Protein AF-A0A528B0I1-F1 (afdb_monomer_lite)

pLDDT: mean 96.67, std 2.38, range [81.0, 98.75]

Sequence (139 aa):
ADETGWPHAIVGYADMTVDDVRHQIDRLVKYKLLRGVRMQLHWHETPAFRFATAPDQVIDPKVRANVARLKDYGLSFDLQLFPAQMKDGLALVAENPETNFILTHAGMLADMSDETTEAWKAGLRILSAAPNLYAKLSG

Structure (mmCIF, N/CA/C/O backbone):
data_AF-A0A528B0I1-F1
#
_entry.id   AF-A0A528B0I1-F1
#
loop_
_atom_site.group_PDB
_atom_site.id
_atom_site.type_symbol
_atom_site.label_atom_id
_atom_site.label_alt_id
_atom_site.label_comp_id
_atom_site.label_asym_id
_atom_site.label_entity_id
_atom_site.label_seq_id
_atom_site.pdbx_PDB_ins_code
_atom_site.Cartn_x
_atom_site.Cartn_y
_atom_site.Cartn_z
_atom_site.occupancy
_atom_site.B_iso_or_equiv
_atom_site.auth_seq_id
_atom_site.auth_comp_id
_atom_site.auth_asym_id
_atom_site.auth_atom_id
_atom_site.pdbx_PDB_model_num
ATOM 1 N N . ALA A 1 1 ? -0.601 0.021 25.898 1.00 88.25 1 ALA A N 1
ATOM 2 C CA . ALA A 1 1 ? -1.352 1.214 25.466 1.00 88.25 1 ALA A CA 1
ATOM 3 C C . ALA A 1 1 ? -2.175 1.753 26.612 1.00 88.25 1 ALA A C 1
ATOM 5 O O . ALA A 1 1 ? -1.946 2.884 27.002 1.00 88.25 1 ALA A O 1
ATOM 6 N N . ASP A 1 2 ? -3.027 0.928 27.215 1.00 91.88 2 ASP A N 1
ATOM 7 C CA . ASP A 1 2 ? -3.840 1.353 28.360 1.00 91.88 2 ASP A CA 1
ATOM 8 C C . ASP A 1 2 ? -2.990 1.733 29.589 1.00 91.88 2 ASP A C 1
ATOM 10 O O . ASP A 1 2 ? -3.319 2.679 30.291 1.00 91.88 2 ASP A O 1
ATOM 14 N N . GLU A 1 3 ? -1.853 1.060 29.805 1.00 95.62 3 GLU A N 1
ATOM 15 C CA . GLU A 1 3 ? -0.948 1.362 30.929 1.00 95.62 3 GLU A CA 1
ATOM 16 C C . GLU A 1 3 ? 0.023 2.522 30.659 1.00 95.62 3 GLU A C 1
ATOM 18 O O . GLU A 1 3 ? 0.370 3.267 31.569 1.00 95.62 3 GLU A O 1
ATOM 23 N N . THR A 1 4 ? 0.499 2.670 29.418 1.00 95.81 4 THR A N 1
ATOM 24 C CA . THR A 1 4 ? 1.646 3.542 29.092 1.00 95.81 4 THR A CA 1
ATOM 25 C C . THR A 1 4 ? 1.331 4.659 28.100 1.00 95.81 4 THR A C 1
ATOM 27 O O . THR A 1 4 ? 2.181 5.507 27.852 1.00 95.81 4 THR A O 1
ATOM 30 N N . GLY A 1 5 ? 0.161 4.636 27.461 1.00 94.94 5 GLY A N 1
ATOM 31 C CA . GLY A 1 5 ? -0.159 5.452 26.285 1.00 94.94 5 GLY A CA 1
ATOM 32 C C . GLY A 1 5 ? 0.406 4.918 24.959 1.00 94.94 5 GLY A C 1
ATOM 33 O O . GLY A 1 5 ? 0.010 5.399 23.902 1.00 94.94 5 GLY A O 1
ATOM 34 N N . TRP A 1 6 ? 1.268 3.889 24.979 1.00 94.62 6 TRP A N 1
ATOM 35 C CA . TRP A 1 6 ? 1.945 3.358 23.784 1.00 94.62 6 TRP A CA 1
ATOM 36 C C . TRP A 1 6 ? 1.632 1.875 23.510 1.00 94.62 6 TRP A C 1
ATOM 38 O O . TRP A 1 6 ? 1.439 1.106 24.459 1.00 94.62 6 TRP A O 1
ATOM 48 N N . PRO A 1 7 ? 1.610 1.425 22.237 1.00 95.25 7 PRO A N 1
ATOM 49 C CA . PRO A 1 7 ? 1.737 2.221 21.009 1.00 95.25 7 PRO A CA 1
ATOM 50 C C . PRO A 1 7 ? 0.475 3.054 20.720 1.00 95.25 7 PRO A C 1
ATOM 52 O O . PRO A 1 7 ? -0.600 2.734 21.215 1.00 95.25 7 PRO A O 1
ATOM 55 N N . HIS A 1 8 ? 0.598 4.094 19.889 1.00 96.56 8 HIS A N 1
ATOM 56 C CA . HIS A 1 8 ? -0.542 4.929 19.477 1.00 96.56 8 HIS A CA 1
ATOM 57 C C . HIS A 1 8 ? -1.399 4.303 18.367 1.00 96.56 8 HIS A C 1
ATOM 59 O O . HIS A 1 8 ? -2.580 4.615 18.237 1.00 96.56 8 HIS A O 1
ATOM 65 N N . ALA A 1 9 ? -0.800 3.449 17.536 1.00 97.62 9 ALA A N 1
ATOM 66 C CA . ALA A 1 9 ? -1.454 2.810 16.403 1.00 97.62 9 ALA A CA 1
ATOM 67 C C . ALA A 1 9 ? -0.726 1.519 16.014 1.00 97.62 9 ALA A C 1
ATOM 69 O O . ALA A 1 9 ? 0.447 1.328 16.341 1.00 97.62 9 ALA A O 1
ATOM 70 N N . ILE A 1 10 ? -1.430 0.651 15.293 1.00 98.19 10 ILE A N 1
ATOM 71 C CA . ILE A 1 10 ? -0.923 -0.607 14.748 1.00 98.19 10 ILE A CA 1
ATOM 72 C C . ILE A 1 10 ? -1.227 -0.643 13.247 1.00 98.19 10 ILE A C 1
ATOM 74 O O . ILE A 1 10 ? -2.349 -0.349 12.825 1.00 98.19 10 ILE A O 1
ATOM 78 N N . VAL A 1 11 ? -0.234 -1.052 12.457 1.00 98.38 11 VAL A N 1
ATOM 79 C CA . VAL A 1 11 ? -0.421 -1.501 11.072 1.00 98.38 11 VAL A CA 1
ATOM 80 C C . VAL A 1 11 ? -0.268 -3.019 11.068 1.00 98.38 11 VAL A C 1
ATOM 82 O O . VAL A 1 11 ? 0.793 -3.535 11.420 1.00 98.38 11 VAL A O 1
ATOM 85 N N . GLY A 1 12 ? -1.348 -3.729 10.750 1.00 98.19 12 GLY A N 1
ATOM 86 C CA . GLY A 1 12 ? -1.374 -5.192 10.714 1.00 98.19 12 GLY A CA 1
ATOM 87 C C . GLY A 1 12 ? -0.855 -5.761 9.394 1.00 98.19 12 GLY A C 1
ATOM 88 O O . GLY A 1 12 ? -0.589 -5.026 8.448 1.00 98.19 12 GLY A O 1
ATOM 89 N N . TYR A 1 13 ? -0.759 -7.085 9.308 1.00 98.25 13 TYR A N 1
ATOM 90 C CA . TYR A 1 13 ? -0.559 -7.792 8.043 1.00 98.25 13 TYR A CA 1
ATOM 91 C C . TYR A 1 13 ? -1.862 -8.472 7.629 1.00 98.25 13 TYR A C 1
ATOM 93 O O . TYR A 1 13 ? -2.491 -9.136 8.452 1.00 98.25 13 TYR A O 1
ATOM 101 N N . ALA A 1 14 ? -2.233 -8.330 6.362 1.00 98.06 14 ALA A N 1
ATOM 102 C CA . ALA A 1 14 ? -3.295 -9.102 5.736 1.00 98.06 14 ALA A CA 1
ATOM 103 C C . ALA A 1 14 ? -2.839 -9.490 4.328 1.00 98.06 14 ALA A C 1
ATOM 105 O O . ALA A 1 14 ? -2.389 -8.633 3.566 1.00 98.06 14 ALA A O 1
ATOM 106 N N . ASP A 1 15 ? -2.933 -10.777 4.005 1.00 97.75 15 ASP A N 1
ATOM 107 C CA . ASP A 1 15 ? -2.572 -11.289 2.687 1.00 97.75 15 ASP A CA 1
ATOM 108 C C . ASP A 1 15 ? -3.667 -10.921 1.679 1.00 97.75 15 ASP A C 1
ATOM 110 O O . ASP A 1 15 ? -4.782 -11.434 1.763 1.00 97.75 15 ASP A O 1
ATOM 114 N N . MET A 1 16 ? -3.352 -10.027 0.741 1.00 98.25 16 MET A N 1
ATOM 115 C CA . MET A 1 16 ? -4.281 -9.549 -0.289 1.00 98.25 16 MET A CA 1
ATOM 116 C C . MET A 1 16 ? -4.411 -10.520 -1.472 1.00 98.25 16 MET A C 1
ATOM 118 O O . MET A 1 16 ? -5.181 -10.248 -2.388 1.00 98.25 16 MET A O 1
ATOM 122 N N . THR A 1 17 ? -3.685 -11.641 -1.479 1.00 97.44 17 THR A N 1
ATOM 123 C CA . THR A 1 17 ? -3.695 -12.619 -2.585 1.00 97.44 17 THR A CA 1
ATOM 124 C C . THR A 1 17 ? -4.703 -13.753 -2.394 1.00 97.44 17 THR A C 1
ATOM 126 O O . THR A 1 17 ? -4.993 -14.493 -3.338 1.00 97.44 17 THR A O 1
ATOM 129 N N . VAL A 1 18 ? -5.275 -13.882 -1.193 1.00 98.25 18 VAL A N 1
ATOM 130 C CA . VAL A 1 18 ? -6.327 -14.866 -0.902 1.00 98.25 18 VAL A CA 1
ATOM 131 C C . VAL A 1 18 ? -7.630 -14.528 -1.635 1.00 98.25 18 VAL A C 1
ATOM 133 O O . VAL A 1 18 ? -7.838 -13.401 -2.076 1.00 98.25 18 VAL A O 1
ATOM 136 N N . ASP A 1 19 ? -8.559 -15.479 -1.719 1.00 98.25 19 ASP A N 1
ATOM 137 C CA . ASP A 1 19 ? -9.848 -15.243 -2.388 1.00 98.25 19 ASP A CA 1
ATOM 138 C C . ASP A 1 19 ? -10.706 -14.179 -1.675 1.00 98.25 19 ASP A C 1
ATOM 140 O O . ASP A 1 19 ? -11.382 -13.377 -2.325 1.00 98.25 19 ASP A O 1
ATOM 144 N N . ASP A 1 20 ? -10.650 -14.138 -0.340 1.00 98.31 20 ASP A N 1
ATOM 145 C CA . ASP A 1 20 ? -11.345 -13.142 0.475 1.00 98.31 20 ASP A CA 1
ATOM 146 C C . ASP A 1 20 ? -10.539 -12.738 1.719 1.00 98.31 20 ASP A C 1
ATOM 148 O O . ASP A 1 20 ? -10.380 -13.507 2.672 1.00 98.31 20 ASP A O 1
ATOM 152 N N . VAL A 1 21 ? -10.040 -11.501 1.724 1.00 98.69 21 VAL A N 1
ATOM 153 C CA . VAL A 1 21 ? -9.236 -10.951 2.823 1.00 98.69 21 VAL A CA 1
ATOM 154 C C . VAL A 1 21 ? -10.052 -10.643 4.087 1.00 98.69 21 VAL A C 1
ATOM 156 O O . VAL A 1 21 ? -9.473 -10.519 5.170 1.00 98.69 21 VAL A O 1
ATOM 159 N N . ARG A 1 22 ? -11.389 -10.543 4.000 1.00 98.62 22 ARG A N 1
ATOM 160 C CA . ARG A 1 22 ? -12.248 -10.073 5.109 1.00 98.62 22 ARG A CA 1
ATOM 161 C C . ARG A 1 22 ? -12.064 -10.886 6.378 1.00 98.62 22 ARG A C 1
ATOM 163 O O . ARG A 1 22 ? -11.886 -10.309 7.441 1.00 98.62 22 ARG A O 1
ATOM 170 N N . HIS A 1 23 ? -11.944 -12.208 6.273 1.00 98.44 23 HIS A N 1
ATOM 171 C CA . HIS A 1 23 ? -11.694 -13.068 7.434 1.00 98.44 23 HIS A CA 1
ATOM 172 C C . HIS A 1 23 ? -10.408 -12.712 8.199 1.00 98.44 23 HIS A C 1
ATOM 174 O O . HIS A 1 23 ? -10.350 -12.865 9.421 1.00 98.44 23 HIS A O 1
ATOM 180 N N . GLN A 1 24 ? -9.366 -12.244 7.505 1.00 98.56 24 GLN A N 1
ATOM 181 C CA . GLN A 1 24 ? -8.138 -11.776 8.148 1.00 98.56 24 GLN A CA 1
ATOM 182 C C . GLN A 1 24 ? -8.365 -10.414 8.811 1.00 98.56 24 GLN A C 1
ATOM 184 O O . GLN A 1 24 ? -7.999 -10.235 9.972 1.00 98.56 24 GLN A O 1
ATOM 189 N N . ILE A 1 25 ? -9.021 -9.482 8.113 1.00 98.50 25 ILE A N 1
ATOM 190 C CA . ILE A 1 25 ? -9.304 -8.136 8.627 1.00 98.50 25 ILE A CA 1
ATOM 191 C C . ILE A 1 25 ? -10.240 -8.190 9.841 1.00 98.50 25 ILE A C 1
ATOM 193 O O . ILE A 1 25 ? -9.934 -7.576 10.859 1.00 98.50 25 ILE A O 1
ATOM 197 N N . ASP A 1 26 ? -11.299 -8.999 9.804 1.00 98.56 26 ASP A N 1
ATOM 198 C CA . ASP A 1 26 ? -12.266 -9.193 10.895 1.00 98.56 26 ASP A CA 1
ATOM 199 C C . ASP A 1 26 ? -11.595 -9.674 12.194 1.00 98.56 26 ASP A C 1
ATOM 201 O O . ASP A 1 26 ? -12.047 -9.391 13.309 1.00 98.56 26 ASP A O 1
ATOM 205 N N . ARG A 1 27 ? -10.477 -10.401 12.077 1.00 98.25 27 ARG A N 1
ATOM 206 C CA . ARG A 1 27 ? -9.657 -10.794 13.231 1.00 98.25 27 ARG A CA 1
ATOM 207 C C . ARG A 1 27 ? -8.817 -9.634 13.755 1.00 98.25 27 ARG A C 1
ATOM 209 O O . ARG A 1 27 ? -8.649 -9.528 14.968 1.00 98.25 27 ARG A O 1
ATOM 216 N N . LEU A 1 28 ? -8.302 -8.783 12.869 1.00 98.25 28 LEU A N 1
ATOM 217 C CA . LEU A 1 28 ? -7.443 -7.651 13.216 1.00 98.25 28 LEU A CA 1
ATOM 218 C C . LEU A 1 28 ? -8.226 -6.472 13.803 1.00 98.25 28 LEU A C 1
ATOM 220 O O . LEU A 1 28 ? -7.752 -5.843 14.744 1.00 98.25 28 LEU A O 1
ATOM 224 N N . VAL A 1 29 ? -9.427 -6.167 13.305 1.00 97.81 29 VAL A N 1
ATOM 225 C CA . VAL A 1 29 ? -10.214 -4.997 13.757 1.00 97.81 29 VAL A CA 1
ATOM 226 C C . VAL A 1 29 ? -10.648 -5.079 15.224 1.00 97.81 29 VAL A C 1
ATOM 228 O O . VAL A 1 29 ? -11.045 -4.080 15.817 1.00 97.81 29 VAL A O 1
ATOM 231 N N . LYS A 1 30 ? -10.495 -6.249 15.855 1.00 97.31 30 LYS A N 1
ATOM 232 C CA . LYS A 1 30 ? -10.638 -6.428 17.308 1.00 97.31 30 LYS A CA 1
ATOM 233 C C . LYS A 1 30 ? -9.600 -5.626 18.103 1.00 97.31 30 LYS A C 1
ATOM 235 O O . LYS A 1 30 ? -9.845 -5.281 19.259 1.00 97.31 30 LYS A O 1
ATOM 240 N N . TYR A 1 31 ? -8.452 -5.308 17.505 1.00 96.94 31 TYR A N 1
ATOM 241 C CA . TYR A 1 31 ? -7.442 -4.446 18.108 1.00 96.94 31 TYR A CA 1
ATOM 242 C C . TYR A 1 31 ? -7.818 -2.977 17.891 1.00 96.94 31 TYR A C 1
ATOM 244 O O . TYR A 1 31 ? -7.658 -2.438 16.799 1.00 96.94 31 TYR A O 1
ATOM 252 N N . LYS A 1 32 ? -8.257 -2.293 18.958 1.00 95.56 32 LYS A N 1
ATOM 253 C CA . LYS A 1 32 ? -8.734 -0.890 18.924 1.00 95.56 32 LYS A CA 1
ATOM 254 C C . LYS A 1 32 ? -7.747 0.115 18.309 1.00 95.56 32 LYS A C 1
ATOM 256 O O . LYS A 1 32 ? -8.152 1.192 17.868 1.00 95.56 32 LYS A O 1
ATOM 261 N N . LEU A 1 33 ? -6.456 -0.218 18.302 1.00 98.00 33 LEU A N 1
ATOM 262 C CA . LEU A 1 33 ? -5.380 0.612 17.760 1.00 98.00 33 LEU A CA 1
ATOM 263 C C . LEU A 1 33 ? -5.055 0.330 16.288 1.00 98.00 33 LEU A C 1
ATOM 265 O O . LEU A 1 33 ? -4.190 1.004 15.736 1.00 98.00 33 LEU A O 1
ATOM 269 N N . LEU A 1 34 ? -5.704 -0.642 15.641 1.00 98.56 34 LEU A N 1
ATOM 270 C CA . LEU A 1 34 ? -5.491 -0.908 14.221 1.00 98.56 34 LEU A CA 1
ATOM 271 C C . LEU A 1 34 ? -5.907 0.315 13.394 1.00 98.56 34 LEU A C 1
ATOM 273 O O . LEU A 1 34 ? -7.002 0.852 13.574 1.00 98.56 34 LEU A O 1
ATOM 277 N N . ARG A 1 35 ? -5.022 0.772 12.509 1.00 98.56 35 ARG A N 1
ATOM 278 C CA . ARG A 1 35 ? -5.279 1.910 11.607 1.00 98.56 35 ARG A CA 1
ATOM 279 C C . ARG A 1 35 ? -5.027 1.596 10.138 1.00 98.56 35 ARG A C 1
ATOM 281 O O . ARG A 1 35 ? -5.486 2.335 9.277 1.00 98.56 35 ARG A O 1
ATOM 288 N N . GLY A 1 36 ? -4.353 0.491 9.852 1.00 98.56 36 GLY A N 1
ATOM 289 C CA . GLY A 1 36 ? -4.101 0.059 8.490 1.00 98.56 36 GLY A CA 1
ATOM 290 C C . GLY A 1 36 ? -3.566 -1.357 8.429 1.00 98.56 36 GLY A C 1
ATOM 291 O O . GLY A 1 36 ? -3.322 -1.997 9.458 1.00 98.56 36 GLY A O 1
ATOM 292 N N . VAL A 1 37 ? -3.354 -1.825 7.209 1.00 98.62 37 VAL A N 1
ATOM 293 C CA . VAL A 1 37 ? -2.669 -3.084 6.927 1.00 98.62 37 VAL A CA 1
ATOM 294 C C . VAL A 1 37 ? -1.556 -2.871 5.911 1.00 98.62 37 VAL A C 1
ATOM 296 O O . VAL A 1 37 ? -1.585 -1.935 5.115 1.00 98.62 37 VAL A O 1
ATOM 299 N N . ARG A 1 38 ? -0.562 -3.751 5.951 1.00 98.25 38 ARG A N 1
ATOM 300 C CA . ARG A 1 38 ? 0.563 -3.771 5.026 1.00 98.25 38 ARG A CA 1
ATOM 301 C C . ARG A 1 38 ? 0.682 -5.144 4.394 1.00 98.25 38 ARG A C 1
ATOM 303 O O . ARG A 1 38 ? 0.736 -6.143 5.109 1.00 98.25 38 ARG A O 1
ATOM 310 N N . MET A 1 39 ? 0.841 -5.161 3.078 1.00 97.19 39 MET A N 1
ATOM 311 C CA . MET A 1 39 ? 1.419 -6.284 2.355 1.00 97.19 39 MET A CA 1
ATOM 312 C C . MET A 1 39 ? 2.534 -5.752 1.459 1.00 97.19 39 MET A C 1
ATOM 314 O O . MET A 1 39 ? 2.365 -4.767 0.744 1.00 97.19 39 MET A O 1
ATOM 318 N N . GLN A 1 40 ? 3.697 -6.386 1.523 1.00 95.88 40 GLN A N 1
ATOM 319 C CA . GLN A 1 40 ? 4.853 -6.014 0.724 1.00 95.88 40 GLN A CA 1
ATOM 320 C C . GLN A 1 40 ? 4.676 -6.490 -0.723 1.00 95.88 40 GLN A C 1
ATOM 322 O O . GLN A 1 40 ? 4.940 -7.646 -1.032 1.00 95.88 40 GLN A O 1
ATOM 327 N N . LEU A 1 41 ? 4.250 -5.587 -1.608 1.00 96.50 41 LEU A N 1
ATOM 328 C CA . LEU A 1 41 ? 4.018 -5.870 -3.033 1.00 96.50 41 LEU A CA 1
ATOM 329 C C . LEU A 1 41 ? 5.236 -5.560 -3.922 1.00 96.50 41 LEU A C 1
ATOM 331 O O . LEU A 1 41 ? 5.154 -5.615 -5.148 1.00 96.50 41 LEU A O 1
ATOM 335 N N . HIS A 1 42 ? 6.376 -5.225 -3.317 1.00 96.38 42 HIS A N 1
ATOM 336 C CA . HIS A 1 42 ? 7.579 -4.866 -4.052 1.00 96.38 42 HIS A CA 1
ATOM 337 C C . HIS A 1 42 ? 8.280 -6.104 -4.621 1.00 96.38 42 HIS A C 1
ATOM 339 O O . HIS A 1 42 ? 8.452 -7.123 -3.937 1.00 96.38 42 HIS A 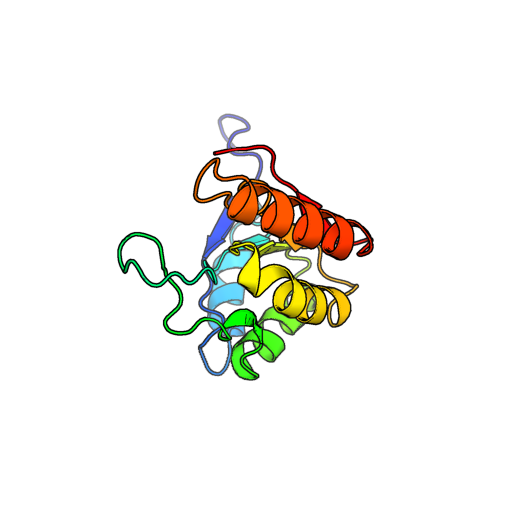O 1
ATOM 345 N N . TRP A 1 43 ? 8.698 -5.985 -5.879 1.00 97.12 43 TRP A N 1
ATOM 346 C CA . TRP A 1 43 ? 9.374 -7.029 -6.636 1.00 97.12 43 TRP A CA 1
ATOM 347 C C . TRP A 1 43 ? 10.693 -6.529 -7.223 1.00 97.12 43 TRP A C 1
ATOM 349 O O . TRP A 1 43 ? 10.778 -5.409 -7.716 1.00 97.12 43 TRP A O 1
ATOM 359 N N . HIS A 1 44 ? 11.703 -7.393 -7.218 1.00 94.88 44 HIS A N 1
ATOM 360 C CA . HIS A 1 44 ? 13.024 -7.137 -7.781 1.00 94.88 44 HIS A CA 1
ATOM 361 C C . HIS A 1 44 ? 13.581 -8.428 -8.402 1.00 94.88 44 HIS A C 1
ATOM 363 O O . HIS A 1 44 ? 13.129 -9.529 -8.073 1.00 94.88 44 HIS A O 1
ATOM 369 N N . GLU A 1 45 ? 14.581 -8.329 -9.275 1.00 93.31 45 GLU A N 1
ATOM 370 C CA . GLU A 1 45 ? 15.250 -9.511 -9.836 1.00 93.31 45 GLU A CA 1
ATOM 371 C C . GLU A 1 45 ? 16.023 -10.277 -8.752 1.00 93.31 45 GLU A C 1
ATOM 373 O O . GLU A 1 45 ? 15.875 -11.491 -8.616 1.00 93.31 45 GLU A O 1
ATOM 378 N N . THR A 1 46 ? 16.771 -9.553 -7.914 1.00 94.06 46 THR A N 1
ATOM 379 C CA . THR A 1 46 ? 17.408 -10.061 -6.686 1.00 94.06 46 THR A CA 1
ATOM 380 C C . THR A 1 46 ? 16.369 -10.589 -5.684 1.00 94.06 46 THR A C 1
ATOM 382 O O . THR A 1 46 ? 15.638 -9.787 -5.096 1.00 94.06 46 THR A O 1
ATOM 385 N N . PRO A 1 47 ? 16.330 -11.904 -5.383 1.00 94.50 47 PRO A N 1
ATOM 386 C CA . PRO A 1 47 ? 15.313 -12.481 -4.499 1.00 94.50 47 PRO A CA 1
ATOM 387 C C . PRO A 1 47 ? 15.315 -11.929 -3.068 1.00 94.50 47 PRO A C 1
ATOM 389 O O . PRO A 1 47 ? 14.269 -11.874 -2.435 1.00 94.50 47 PRO A O 1
ATOM 392 N N . ALA A 1 48 ? 16.467 -11.482 -2.560 1.00 93.12 48 ALA A N 1
ATOM 393 C CA . ALA A 1 48 ? 16.571 -10.884 -1.227 1.00 93.12 48 ALA A CA 1
ATOM 394 C C . ALA A 1 48 ? 15.865 -9.519 -1.110 1.00 93.12 48 ALA A C 1
ATOM 396 O O . ALA A 1 48 ? 15.620 -9.052 -0.002 1.00 93.12 48 ALA A O 1
ATOM 397 N N . PHE A 1 49 ? 15.555 -8.874 -2.238 1.00 93.12 49 PHE A N 1
ATOM 398 C CA . PHE A 1 49 ? 14.939 -7.548 -2.289 1.00 93.12 49 PHE A CA 1
ATOM 399 C C . PHE A 1 49 ? 13.443 -7.608 -2.597 1.00 93.12 49 PHE A C 1
ATOM 401 O O . PHE A 1 49 ? 12.854 -6.568 -2.856 1.00 93.12 49 PHE A O 1
ATOM 408 N N . ARG A 1 50 ? 12.809 -8.789 -2.605 1.00 95.50 50 ARG A N 1
ATOM 409 C CA . ARG A 1 50 ? 11.3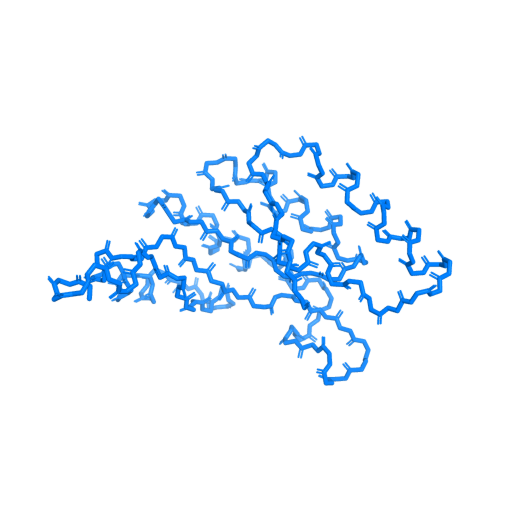88 -8.923 -2.951 1.00 95.50 50 ARG A CA 1
ATOM 410 C C . ARG A 1 50 ? 10.602 -9.743 -1.944 1.00 95.50 50 ARG A C 1
ATOM 412 O O . ARG A 1 50 ? 11.106 -10.713 -1.388 1.00 95.50 50 ARG A O 1
ATOM 419 N N . PHE A 1 51 ? 9.327 -9.395 -1.818 1.00 95.38 51 PHE A N 1
ATOM 420 C CA . PHE A 1 51 ? 8.312 -10.244 -1.188 1.00 95.38 51 PHE A CA 1
ATOM 421 C C . PHE A 1 51 ? 7.247 -10.685 -2.190 1.00 95.38 51 PHE A C 1
ATOM 423 O O . PHE A 1 51 ? 6.704 -11.780 -2.055 1.00 95.38 51 PHE A O 1
ATOM 430 N N . ALA A 1 52 ? 6.976 -9.867 -3.210 1.00 96.81 52 ALA A N 1
ATOM 431 C CA . ALA A 1 52 ? 6.066 -10.241 -4.276 1.00 96.81 52 ALA A CA 1
ATOM 432 C C . ALA A 1 52 ? 6.651 -11.362 -5.143 1.00 96.81 52 ALA A C 1
ATOM 434 O O . ALA A 1 52 ? 7.861 -11.439 -5.378 1.00 96.81 52 ALA A O 1
ATOM 435 N N . THR A 1 53 ? 5.777 -12.223 -5.661 1.00 95.81 53 THR A N 1
ATOM 436 C CA . THR A 1 53 ? 6.158 -13.318 -6.565 1.00 95.81 53 THR A CA 1
ATOM 437 C C . THR A 1 53 ? 6.373 -12.840 -8.001 1.00 95.81 53 THR A C 1
ATOM 439 O O . THR A 1 53 ? 7.151 -13.451 -8.732 1.00 95.81 53 THR A O 1
ATOM 442 N N . ALA A 1 54 ? 5.724 -11.740 -8.393 1.00 96.31 54 ALA A N 1
ATOM 443 C CA . ALA A 1 54 ? 5.770 -11.157 -9.732 1.00 96.31 54 ALA A CA 1
ATOM 444 C C . ALA A 1 54 ? 5.703 -9.614 -9.671 1.00 96.31 54 ALA A C 1
ATOM 446 O O . ALA A 1 54 ? 5.145 -9.078 -8.707 1.00 96.31 54 ALA A O 1
ATOM 447 N N . PRO A 1 55 ? 6.264 -8.892 -10.663 1.00 95.31 55 PRO A N 1
ATOM 448 C CA . PRO A 1 55 ? 6.284 -7.425 -10.672 1.00 95.31 55 PRO A CA 1
ATOM 449 C C . PRO A 1 55 ? 4.893 -6.787 -10.752 1.00 95.31 55 PRO A C 1
ATOM 451 O O . PRO A 1 55 ? 4.683 -5.708 -10.198 1.00 95.31 55 PRO A O 1
ATOM 454 N N . ASP A 1 56 ? 3.944 -7.479 -11.374 1.00 95.94 56 ASP A N 1
ATOM 455 C CA . ASP A 1 56 ? 2.562 -7.063 -11.607 1.00 95.94 56 ASP A CA 1
ATOM 456 C C . ASP A 1 56 ? 1.590 -7.504 -10.498 1.00 95.94 56 ASP A C 1
ATOM 458 O O . ASP A 1 56 ? 0.392 -7.249 -10.591 1.00 95.94 56 ASP A O 1
ATOM 462 N N . GLN A 1 57 ? 2.069 -8.095 -9.393 1.00 97.38 57 GLN A N 1
ATOM 463 C CA . GLN A 1 57 ? 1.194 -8.539 -8.297 1.00 97.38 57 GLN A CA 1
ATOM 464 C C . GLN A 1 57 ? 0.333 -7.401 -7.714 1.00 97.38 57 GLN A C 1
ATOM 466 O O . GLN A 1 57 ? -0.773 -7.644 -7.242 1.00 97.38 57 GLN A O 1
ATOM 471 N N . VAL A 1 58 ? 0.799 -6.147 -7.774 1.00 96.12 58 VAL A N 1
ATOM 472 C CA . VAL A 1 58 ? 0.030 -4.974 -7.318 1.00 96.12 58 VAL A CA 1
ATOM 473 C C . VAL A 1 58 ? -1.252 -4.731 -8.129 1.00 96.12 58 VAL A C 1
ATOM 475 O O . VAL A 1 58 ? -2.212 -4.180 -7.591 1.00 96.12 58 VAL A O 1
ATOM 478 N N . ILE A 1 59 ? -1.296 -5.176 -9.389 1.00 95.88 59 ILE A N 1
ATOM 479 C CA . ILE A 1 59 ? -2.473 -5.088 -10.268 1.00 95.88 59 ILE A CA 1
ATOM 480 C C . ILE A 1 59 ? -3.188 -6.428 -10.450 1.00 95.88 59 ILE A C 1
ATOM 482 O O . ILE A 1 59 ? -4.142 -6.502 -11.232 1.00 95.88 59 ILE A O 1
ATOM 486 N N . ASP A 1 60 ? -2.782 -7.465 -9.712 1.00 97.62 60 ASP A N 1
ATOM 487 C CA . ASP A 1 60 ? -3.492 -8.739 -9.689 1.00 97.62 60 ASP A CA 1
ATOM 488 C C . ASP A 1 60 ? -4.976 -8.508 -9.320 1.00 97.62 60 ASP A C 1
ATOM 490 O O . ASP A 1 60 ? -5.271 -7.782 -8.360 1.00 97.62 60 ASP A O 1
ATOM 494 N N . PRO A 1 61 ? -5.937 -9.098 -10.056 1.00 97.69 61 PRO A N 1
ATOM 495 C CA . PRO A 1 61 ? -7.356 -8.868 -9.807 1.00 97.69 61 PRO A CA 1
ATOM 496 C C . PRO A 1 61 ? -7.813 -9.209 -8.383 1.00 97.69 61 PRO A C 1
ATOM 498 O O . PRO A 1 61 ? -8.692 -8.524 -7.856 1.00 97.69 61 PRO A O 1
ATOM 501 N N . LYS A 1 62 ? -7.226 -10.228 -7.736 1.00 97.75 62 LYS A N 1
ATOM 502 C CA . LYS A 1 62 ? -7.546 -10.568 -6.341 1.00 97.75 62 LYS A CA 1
ATOM 503 C C . LYS A 1 62 ? -6.987 -9.522 -5.391 1.00 97.75 62 LYS A C 1
ATOM 505 O O . LYS A 1 62 ? -7.716 -9.074 -4.507 1.00 97.75 62 LYS A O 1
ATOM 510 N N . VAL A 1 63 ? -5.746 -9.079 -5.608 1.00 98.38 63 VAL A N 1
ATOM 511 C CA . VAL A 1 63 ? -5.131 -8.003 -4.812 1.00 98.38 63 VAL A CA 1
ATOM 512 C C . VAL A 1 63 ? -5.966 -6.732 -4.896 1.00 98.38 63 VAL A C 1
ATOM 514 O O . VAL A 1 63 ? -6.357 -6.193 -3.861 1.00 98.38 63 VAL A O 1
ATOM 517 N N . ARG A 1 64 ? -6.332 -6.302 -6.106 1.00 98.38 64 ARG A N 1
ATOM 518 C CA . ARG A 1 64 ? -7.185 -5.124 -6.323 1.00 98.38 64 ARG A CA 1
ATOM 519 C C . ARG A 1 64 ? -8.538 -5.260 -5.627 1.00 98.38 64 ARG A C 1
ATOM 521 O O . ARG A 1 64 ? -8.949 -4.351 -4.908 1.00 98.38 64 ARG A O 1
ATOM 528 N N . ALA A 1 65 ? -9.201 -6.411 -5.772 1.00 98.44 65 ALA A N 1
ATOM 529 C CA . ALA A 1 65 ? -10.487 -6.670 -5.127 1.00 98.44 65 ALA A CA 1
ATOM 530 C C . ALA A 1 65 ? -10.395 -6.674 -3.592 1.00 98.44 65 ALA A C 1
ATOM 532 O O . ALA A 1 65 ? -11.301 -6.189 -2.920 1.00 98.44 65 ALA A O 1
ATOM 533 N N . ASN A 1 66 ? -9.315 -7.211 -3.023 1.00 98.69 66 ASN A N 1
ATOM 534 C CA . ASN A 1 66 ? -9.105 -7.255 -1.577 1.00 98.69 66 ASN A CA 1
ATOM 535 C C . ASN A 1 66 ? -8.736 -5.891 -0.990 1.00 98.69 66 ASN A C 1
ATOM 537 O O . ASN A 1 66 ? -9.282 -5.516 0.046 1.00 98.69 66 ASN A O 1
ATOM 541 N N . VAL A 1 67 ? -7.878 -5.122 -1.661 1.00 98.62 67 VAL A N 1
ATOM 542 C CA . VAL A 1 67 ? -7.540 -3.753 -1.247 1.00 98.62 67 VAL A CA 1
ATOM 543 C C . VAL A 1 67 ? -8.782 -2.860 -1.262 1.00 98.62 67 VAL A C 1
ATOM 545 O O . VAL A 1 67 ? -8.984 -2.090 -0.325 1.00 98.62 67 VAL A O 1
ATOM 548 N N . ALA A 1 68 ? -9.676 -3.030 -2.242 1.00 98.44 68 ALA A N 1
ATOM 549 C CA . ALA A 1 68 ? -10.921 -2.265 -2.321 1.00 98.44 68 ALA A CA 1
ATOM 550 C C . ALA A 1 68 ? -11.876 -2.462 -1.139 1.00 98.44 68 ALA A C 1
ATOM 552 O O . ALA A 1 68 ? -12.732 -1.614 -0.895 1.00 98.44 68 ALA A O 1
ATOM 553 N N . ARG A 1 69 ? -11.716 -3.543 -0.369 1.00 98.50 69 ARG A N 1
ATOM 554 C CA . ARG A 1 69 ? -12.516 -3.807 0.835 1.00 98.50 69 ARG A CA 1
ATOM 555 C C . ARG A 1 69 ? -12.046 -2.997 2.040 1.00 98.50 69 ARG A C 1
ATOM 557 O O . ARG A 1 69 ? -12.795 -2.862 2.997 1.00 98.50 69 ARG A O 1
ATOM 564 N N . LEU A 1 70 ? -10.830 -2.439 2.026 1.00 98.62 70 LEU A N 1
ATOM 565 C CA . LEU A 1 70 ? -10.267 -1.725 3.181 1.00 98.62 70 LEU A CA 1
ATOM 566 C C . LEU A 1 70 ? -11.071 -0.486 3.578 1.00 98.62 70 LEU A C 1
ATOM 568 O O . LEU A 1 70 ? -11.130 -0.156 4.765 1.00 98.62 70 LEU A O 1
ATOM 572 N N . LYS A 1 71 ? -11.729 0.160 2.610 1.00 98.31 71 LYS A N 1
ATOM 573 C CA . LYS A 1 71 ? -12.623 1.295 2.864 1.00 98.31 71 LYS A CA 1
ATOM 574 C C . LYS A 1 71 ? -13.782 0.940 3.797 1.00 98.31 71 LYS A C 1
ATOM 576 O O . LYS A 1 71 ? -14.106 1.736 4.672 1.00 98.31 71 LYS A O 1
ATOM 581 N N . ASP A 1 72 ? -14.316 -0.279 3.697 1.00 98.38 72 ASP A N 1
ATOM 582 C CA . ASP A 1 72 ? -15.436 -0.745 4.524 1.00 98.38 72 ASP A CA 1
ATOM 583 C C . ASP A 1 72 ? -15.029 -0.881 6.003 1.00 98.38 72 ASP A C 1
ATOM 585 O O . ASP A 1 72 ? -15.873 -0.885 6.898 1.00 98.38 72 ASP A O 1
ATOM 589 N N . TYR A 1 73 ? -13.721 -0.947 6.265 1.00 98.38 73 TYR A N 1
ATOM 590 C CA . TYR A 1 73 ? -13.130 -1.016 7.599 1.00 98.38 73 TYR A CA 1
ATOM 591 C C . TYR A 1 73 ? -12.476 0.301 8.046 1.00 98.38 73 TYR A C 1
ATOM 593 O O . TYR A 1 73 ? -11.964 0.372 9.164 1.00 98.38 73 TYR A O 1
ATOM 601 N N . GLY A 1 74 ? -12.445 1.329 7.188 1.00 98.12 74 GLY A N 1
ATOM 602 C CA . GLY A 1 74 ? -11.733 2.583 7.452 1.00 98.12 74 GLY A CA 1
ATOM 603 C C . GLY A 1 74 ? -10.221 2.404 7.650 1.00 98.12 74 GLY A C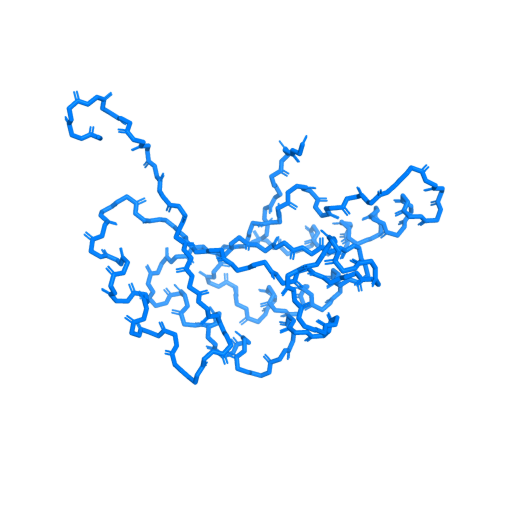 1
ATOM 604 O O . GLY A 1 74 ? -9.606 3.167 8.397 1.00 98.12 74 GLY A O 1
ATOM 605 N N . LEU A 1 75 ? -9.624 1.375 7.038 1.00 98.75 75 LEU A N 1
ATOM 606 C CA . LEU A 1 75 ? -8.202 1.052 7.173 1.00 98.75 75 LEU A CA 1
ATOM 607 C C . LEU A 1 75 ? -7.384 1.651 6.029 1.00 98.75 75 LEU A C 1
ATOM 609 O O . LEU A 1 75 ? -7.810 1.637 4.877 1.00 98.75 75 LEU A O 1
ATOM 613 N N . SER A 1 76 ? -6.176 2.122 6.338 1.00 98.75 76 SER A N 1
ATOM 614 C CA . SER A 1 76 ? -5.194 2.498 5.321 1.00 98.75 76 SER A CA 1
ATOM 615 C C . SER A 1 76 ? -4.440 1.289 4.757 1.00 98.75 76 SER A C 1
ATOM 617 O O . SER A 1 76 ? -4.390 0.222 5.381 1.00 98.75 76 SER A O 1
ATOM 619 N N . PHE A 1 77 ? -3.796 1.473 3.603 1.00 98.75 77 PHE A N 1
ATOM 620 C CA . PHE A 1 77 ? -2.896 0.484 3.013 1.00 98.75 77 PHE A CA 1
ATOM 621 C C . PHE A 1 77 ? -1.462 1.011 2.930 1.00 98.75 77 PHE A C 1
ATOM 623 O O . PHE A 1 77 ? -1.177 1.985 2.233 1.00 98.75 77 PHE A O 1
ATOM 630 N N . ASP A 1 78 ? -0.540 0.356 3.630 1.00 98.50 78 ASP A N 1
ATOM 631 C CA . ASP A 1 78 ? 0.893 0.597 3.475 1.00 98.50 78 ASP A CA 1
ATOM 632 C C . ASP A 1 78 ? 1.371 -0.070 2.173 1.00 98.50 78 ASP A C 1
ATOM 634 O O . ASP A 1 78 ? 1.512 -1.292 2.090 1.00 98.50 78 ASP A O 1
ATOM 638 N N . LEU A 1 79 ? 1.627 0.755 1.159 1.00 97.00 79 LEU A N 1
ATOM 639 C CA . LEU A 1 79 ? 2.032 0.358 -0.182 1.00 97.00 79 LEU A CA 1
ATOM 640 C C . LEU A 1 79 ? 3.560 0.408 -0.294 1.00 97.00 79 LEU A C 1
ATOM 642 O O . LEU A 1 79 ? 4.167 1.478 -0.233 1.00 97.00 79 LEU A O 1
ATOM 646 N N . GLN A 1 80 ? 4.200 -0.748 -0.451 1.00 95.94 80 GLN A N 1
ATOM 647 C CA . GLN A 1 80 ? 5.646 -0.840 -0.660 1.00 95.94 80 GLN A CA 1
ATOM 648 C C . GLN A 1 80 ? 5.927 -1.310 -2.085 1.00 95.94 80 GLN A C 1
ATOM 650 O O . GLN A 1 80 ? 5.521 -2.411 -2.447 1.00 95.94 80 GLN A O 1
ATOM 655 N N . LEU A 1 81 ? 6.615 -0.473 -2.865 1.00 95.81 81 LEU A N 1
ATOM 656 C CA . LEU A 1 81 ? 6.893 -0.658 -4.292 1.00 95.81 81 LEU A CA 1
ATOM 657 C C . LEU A 1 81 ? 8.305 -0.172 -4.625 1.00 95.81 81 LEU A C 1
ATOM 659 O O . LEU A 1 81 ? 8.787 0.767 -3.990 1.00 95.81 81 LEU A O 1
ATOM 663 N N . PHE A 1 82 ? 8.909 -0.755 -5.659 1.00 95.56 82 PHE A N 1
ATOM 664 C CA . PHE A 1 82 ? 10.050 -0.157 -6.360 1.00 95.56 82 PHE A CA 1
ATOM 665 C C . PHE A 1 82 ? 9.593 0.836 -7.442 1.00 95.56 82 PHE A C 1
ATOM 667 O O . PHE A 1 82 ? 8.435 0.771 -7.871 1.00 95.56 82 PHE A O 1
ATOM 674 N N . PRO A 1 83 ? 10.489 1.714 -7.945 1.00 93.75 83 PRO A N 1
ATOM 675 C CA . PRO A 1 83 ? 10.173 2.692 -8.992 1.00 93.75 83 PRO A CA 1
ATOM 676 C C . PRO A 1 83 ? 9.428 2.119 -10.204 1.00 93.75 83 PRO A C 1
ATOM 678 O O . PRO A 1 83 ? 8.420 2.684 -10.628 1.00 93.75 83 PRO A O 1
ATOM 681 N N . ALA A 1 84 ? 9.858 0.958 -10.708 1.00 93.00 84 ALA A N 1
ATOM 682 C CA . ALA A 1 84 ? 9.255 0.308 -11.874 1.00 93.00 84 ALA A CA 1
ATOM 683 C C . ALA A 1 84 ? 7.771 -0.062 -11.681 1.00 93.00 84 ALA A C 1
ATOM 685 O O . ALA A 1 84 ? 7.027 -0.141 -12.654 1.00 93.00 84 ALA A O 1
ATOM 686 N N . GLN A 1 85 ? 7.322 -0.242 -10.435 1.00 96.38 85 GLN A N 1
ATOM 687 C CA . GLN A 1 85 ? 5.949 -0.635 -10.106 1.00 96.38 85 GLN A CA 1
ATOM 688 C C . GLN A 1 85 ? 5.049 0.564 -9.766 1.00 96.38 85 GLN A C 1
ATOM 690 O O . GLN A 1 85 ? 3.850 0.396 -9.555 1.00 96.38 85 GLN A O 1
ATOM 695 N N . MET A 1 86 ? 5.585 1.789 -9.686 1.00 96.44 86 MET A N 1
ATOM 696 C CA . MET A 1 86 ? 4.826 2.952 -9.201 1.00 96.44 86 MET A CA 1
ATOM 697 C C . MET A 1 86 ? 3.657 3.342 -10.110 1.00 96.44 86 MET A C 1
ATOM 699 O O . MET A 1 86 ? 2.644 3.833 -9.616 1.00 96.44 86 MET A O 1
ATOM 703 N N . LYS A 1 87 ? 3.758 3.095 -11.422 1.00 96.25 87 LYS A N 1
ATOM 704 C CA . LYS A 1 87 ? 2.651 3.336 -12.361 1.00 96.25 87 LYS A CA 1
ATOM 705 C C . LYS A 1 87 ? 1.455 2.427 -12.063 1.00 96.25 87 LYS A C 1
ATOM 707 O O . LYS A 1 87 ? 0.324 2.901 -12.004 1.00 96.25 87 LYS A O 1
ATOM 712 N N . ASP A 1 88 ? 1.721 1.150 -11.828 1.00 96.75 88 ASP A N 1
ATOM 713 C CA . ASP A 1 88 ? 0.702 0.156 -11.494 1.00 96.75 88 ASP A CA 1
ATOM 714 C C . ASP A 1 88 ? 0.156 0.384 -10.076 1.00 96.75 88 ASP A C 1
ATOM 716 O O . ASP A 1 88 ? -1.048 0.304 -9.837 1.00 96.75 88 ASP A O 1
ATOM 720 N N . GLY A 1 89 ? 1.027 0.799 -9.152 1.00 97.00 89 GLY A N 1
ATOM 721 C CA . GLY A 1 89 ? 0.636 1.292 -7.834 1.00 97.00 89 GLY A CA 1
ATOM 722 C C . GLY A 1 89 ? -0.340 2.466 -7.899 1.00 97.00 89 GLY A C 1
ATOM 723 O O . GLY A 1 89 ? -1.325 2.474 -7.165 1.00 97.00 89 GLY A O 1
ATOM 724 N N . LEU A 1 90 ? -0.119 3.433 -8.798 1.00 97.38 90 LEU A N 1
ATOM 725 C CA . LEU A 1 90 ? -1.044 4.553 -8.983 1.00 97.38 90 LEU A CA 1
ATOM 726 C C . LEU A 1 90 ? -2.425 4.083 -9.459 1.00 97.38 90 LEU A C 1
ATOM 728 O O . LEU A 1 90 ? -3.424 4.630 -9.003 1.00 97.38 90 LEU A O 1
ATOM 732 N N . ALA A 1 91 ? -2.500 3.078 -10.337 1.00 96.75 91 ALA A N 1
ATOM 733 C CA . ALA A 1 91 ? -3.785 2.531 -10.775 1.00 96.75 91 ALA A CA 1
ATOM 734 C C . ALA A 1 91 ? -4.581 1.970 -9.584 1.00 96.75 91 ALA A C 1
ATOM 736 O O . ALA A 1 91 ? -5.741 2.332 -9.393 1.00 96.75 91 ALA A O 1
ATOM 737 N N . LEU A 1 92 ? -3.926 1.190 -8.715 1.00 97.56 92 LEU A N 1
ATOM 738 C CA . LEU A 1 92 ? -4.540 0.686 -7.485 1.00 97.56 92 LEU A CA 1
ATOM 739 C C . LEU A 1 92 ? -5.004 1.824 -6.559 1.00 97.56 92 LEU A C 1
ATOM 741 O O . LEU A 1 92 ? -6.103 1.760 -6.012 1.00 97.56 92 LEU A O 1
ATOM 745 N N . VAL A 1 93 ? -4.193 2.871 -6.387 1.00 98.19 93 VAL A N 1
ATOM 746 C CA . VAL A 1 93 ? -4.545 4.040 -5.560 1.00 98.19 93 VAL A CA 1
ATOM 747 C C . VAL A 1 93 ? -5.762 4.777 -6.129 1.00 98.19 93 VAL A C 1
ATOM 749 O O . VAL A 1 93 ? -6.683 5.113 -5.383 1.00 98.19 93 VAL A O 1
ATOM 752 N N . ALA A 1 94 ? -5.783 5.010 -7.444 1.00 97.62 94 ALA A N 1
ATOM 753 C CA . ALA A 1 94 ? -6.835 5.754 -8.136 1.00 97.62 94 ALA A CA 1
ATOM 754 C C . ALA A 1 94 ? -8.193 5.035 -8.110 1.00 97.62 94 ALA A C 1
ATOM 756 O O . ALA A 1 94 ? -9.237 5.681 -8.074 1.00 97.62 94 ALA A O 1
ATOM 757 N N . GLU A 1 95 ? -8.188 3.703 -8.091 1.00 97.81 95 GLU A N 1
ATOM 758 C CA . GLU A 1 95 ? -9.397 2.879 -7.971 1.00 97.81 95 GLU A CA 1
ATOM 759 C C . GLU A 1 95 ? -10.013 2.902 -6.569 1.00 97.81 95 GLU A C 1
ATOM 761 O O . GLU A 1 95 ? -11.164 2.506 -6.393 1.00 97.81 95 GLU A O 1
ATOM 766 N N . ASN A 1 96 ? -9.263 3.379 -5.573 1.00 98.25 96 ASN A N 1
ATOM 767 C CA . ASN A 1 96 ? -9.623 3.310 -4.161 1.00 98.25 96 ASN A CA 1
ATOM 768 C C . ASN A 1 96 ? -9.545 4.689 -3.480 1.00 98.25 96 ASN A C 1
ATOM 770 O O . ASN A 1 96 ? -8.832 4.840 -2.485 1.00 98.25 96 ASN A O 1
ATOM 774 N N . PRO A 1 97 ? -10.289 5.706 -3.964 1.00 98.06 97 PRO A N 1
ATOM 775 C CA . PRO A 1 97 ? -10.197 7.078 -3.453 1.00 98.06 97 PRO A CA 1
ATOM 776 C C . PRO A 1 97 ? -10.623 7.223 -1.981 1.00 98.06 97 PRO A C 1
ATOM 778 O O . PRO A 1 97 ? -10.259 8.196 -1.329 1.00 98.06 97 PRO A O 1
ATOM 781 N N . GLU A 1 98 ? -11.382 6.261 -1.451 1.00 98.38 98 GLU A N 1
ATOM 782 C CA . GLU A 1 98 ? -11.851 6.223 -0.056 1.00 98.38 98 GLU A CA 1
ATOM 783 C C . GLU A 1 98 ? -10.825 5.589 0.906 1.00 98.38 98 GLU A C 1
ATOM 785 O O . GLU A 1 98 ? -11.003 5.623 2.123 1.00 98.38 98 GLU A O 1
ATOM 790 N N . THR A 1 99 ? -9.744 5.006 0.380 1.00 98.62 99 THR A N 1
ATOM 791 C CA . THR A 1 99 ? -8.666 4.398 1.163 1.00 98.62 99 THR A CA 1
ATOM 792 C C . THR A 1 99 ? -7.433 5.285 1.106 1.00 98.62 99 THR A C 1
ATOM 794 O O . THR A 1 99 ? -6.966 5.653 0.031 1.00 98.62 99 THR A O 1
ATOM 797 N N . ASN A 1 100 ? -6.863 5.595 2.270 1.00 98.69 100 ASN A N 1
ATOM 798 C CA . ASN A 1 100 ? -5.562 6.251 2.333 1.00 98.69 100 ASN A CA 1
ATOM 799 C C . ASN A 1 100 ? -4.455 5.234 2.049 1.00 98.69 100 ASN A C 1
ATOM 801 O O . ASN A 1 100 ? -4.391 4.179 2.686 1.00 98.69 100 ASN A O 1
ATOM 805 N N . PHE A 1 101 ? -3.549 5.584 1.145 1.00 98.69 101 PHE A N 1
ATOM 806 C CA . PHE A 1 101 ? -2.370 4.795 0.816 1.00 98.69 101 PHE A CA 1
ATOM 807 C C . PHE A 1 101 ? -1.121 5.456 1.375 1.00 98.69 101 PHE A C 1
ATOM 809 O O . PHE A 1 101 ? -0.978 6.679 1.355 1.00 98.69 101 PHE A O 1
ATOM 816 N N . ILE A 1 102 ? -0.201 4.639 1.879 1.00 98.56 102 ILE A N 1
ATOM 817 C CA . ILE A 1 102 ? 1.057 5.119 2.425 1.00 98.56 102 ILE A CA 1
ATOM 818 C C . ILE A 1 102 ? 2.213 4.456 1.689 1.00 98.56 102 ILE A C 1
ATOM 820 O O . ILE A 1 102 ? 2.536 3.294 1.933 1.00 98.56 102 ILE A O 1
ATOM 824 N N . LEU A 1 103 ? 2.862 5.219 0.812 1.00 98.12 103 LEU A N 1
ATOM 825 C CA . LEU A 1 103 ? 4.089 4.824 0.144 1.00 98.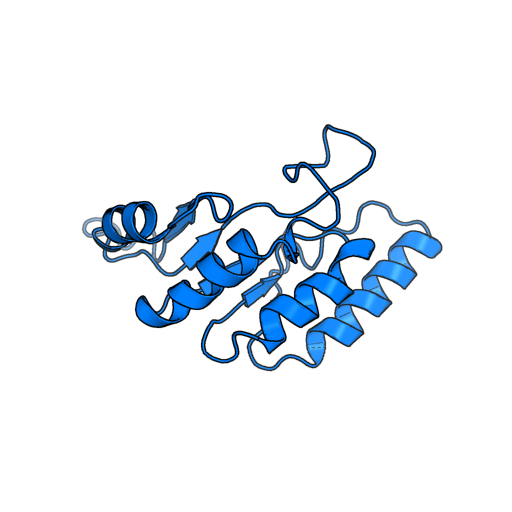12 103 LEU A CA 1
ATOM 826 C C . LEU A 1 103 ? 5.197 4.627 1.185 1.00 98.12 103 LEU A C 1
ATOM 828 O O . LEU A 1 103 ? 5.630 5.562 1.866 1.00 98.12 103 LEU A O 1
ATOM 832 N N . THR A 1 104 ? 5.648 3.387 1.310 1.00 97.38 104 THR A N 1
ATOM 833 C CA . THR A 1 104 ? 6.666 2.978 2.277 1.00 97.38 104 THR A CA 1
ATOM 834 C C . THR A 1 104 ? 8.064 3.358 1.780 1.00 97.38 104 THR A C 1
ATOM 836 O O . THR A 1 104 ? 8.363 3.202 0.596 1.00 97.38 104 THR A O 1
ATOM 839 N N . HIS A 1 105 ? 8.915 3.856 2.686 1.00 95.88 105 HIS A N 1
ATOM 840 C CA . HIS A 1 105 ? 10.307 4.255 2.420 1.00 95.88 105 HIS A CA 1
ATOM 841 C C . HIS A 1 105 ? 10.478 5.186 1.215 1.00 95.88 105 HIS A C 1
ATOM 843 O O . HIS A 1 105 ? 11.385 5.013 0.405 1.00 95.88 105 HIS A O 1
ATOM 849 N N . ALA A 1 106 ? 9.533 6.115 1.048 1.00 95.75 106 ALA A N 1
ATOM 850 C CA . ALA A 1 106 ? 9.444 7.010 -0.099 1.00 95.75 106 ALA A CA 1
ATOM 851 C C . ALA A 1 106 ? 9.616 6.305 -1.459 1.00 95.75 106 ALA A C 1
ATOM 853 O O . ALA A 1 106 ? 10.095 6.922 -2.398 1.00 95.75 106 ALA A O 1
ATOM 854 N N . GLY A 1 107 ? 9.236 5.028 -1.591 1.00 94.06 107 GLY A N 1
ATOM 855 C CA . GLY A 1 107 ? 9.335 4.309 -2.858 1.00 94.06 107 GLY A CA 1
ATOM 856 C C . GLY A 1 107 ? 10.665 3.600 -3.129 1.00 94.06 107 GLY A C 1
ATOM 857 O O . GLY A 1 107 ? 11.086 3.562 -4.281 1.00 94.06 107 GLY A O 1
ATOM 858 N N . MET A 1 108 ? 11.296 3.045 -2.086 1.00 93.19 108 MET A N 1
ATOM 859 C CA . MET A 1 108 ? 12.367 2.031 -2.158 1.00 93.19 108 MET A CA 1
ATOM 860 C C . MET A 1 108 ? 13.457 2.326 -3.204 1.00 93.19 108 MET A C 1
ATOM 862 O O . MET A 1 108 ? 13.645 1.559 -4.148 1.00 93.19 108 MET A O 1
ATOM 866 N N . LEU A 1 109 ? 14.183 3.433 -3.049 1.00 92.88 109 LEU A N 1
ATOM 867 C CA . LEU A 1 109 ? 15.332 3.728 -3.905 1.00 92.88 109 LEU A CA 1
ATOM 868 C C . LEU A 1 109 ? 16.412 2.643 -3.723 1.00 92.88 109 LEU A C 1
ATOM 870 O O . LEU A 1 109 ? 16.957 2.494 -2.632 1.00 92.88 109 LEU A O 1
ATOM 874 N N . ALA A 1 110 ? 16.675 1.862 -4.773 1.00 88.06 110 ALA A N 1
ATOM 875 C CA . ALA A 1 110 ? 17.529 0.674 -4.689 1.00 88.06 110 ALA A CA 1
ATOM 876 C C . ALA A 1 110 ? 19.032 1.003 -4.710 1.00 88.06 110 ALA A C 1
ATOM 878 O O . ALA A 1 110 ? 19.825 0.325 -4.057 1.00 88.06 110 ALA A O 1
ATOM 879 N N . ASP A 1 111 ? 19.417 2.046 -5.445 1.00 91.06 111 ASP A N 1
ATOM 880 C CA . ASP A 1 111 ? 20.788 2.530 -5.576 1.00 91.06 111 ASP A CA 1
ATOM 881 C C . ASP A 1 111 ? 20.809 4.017 -5.982 1.00 91.06 111 ASP A C 1
ATOM 883 O O . ASP A 1 111 ? 19.764 4.633 -6.194 1.00 91.06 111 ASP A O 1
ATOM 887 N N . MET A 1 112 ? 22.012 4.592 -6.062 1.00 94.50 112 MET A N 1
ATOM 888 C CA . MET A 1 112 ? 22.247 6.015 -6.346 1.00 94.50 112 MET A CA 1
ATOM 889 C C . MET A 1 112 ? 22.714 6.284 -7.785 1.00 94.50 112 MET A C 1
ATOM 891 O O . MET A 1 112 ? 23.255 7.354 -8.055 1.00 94.50 112 MET A O 1
ATOM 895 N N . SER A 1 113 ? 22.561 5.330 -8.707 1.00 95.94 113 SER A N 1
ATOM 896 C CA . SER A 1 113 ? 22.823 5.591 -10.124 1.00 95.94 113 SER A CA 1
ATOM 897 C C . SER A 1 113 ? 21.839 6.629 -10.668 1.00 95.94 113 SER A C 1
ATOM 899 O O . SER A 1 113 ? 20.715 6.771 -10.171 1.00 95.94 113 SER A O 1
ATOM 901 N N . ASP A 1 114 ? 22.258 7.362 -11.700 1.00 97.06 114 ASP A N 1
ATOM 902 C CA . ASP A 1 114 ? 21.418 8.391 -12.318 1.00 97.06 114 ASP A CA 1
ATOM 903 C C . ASP A 1 114 ? 20.129 7.787 -12.892 1.00 97.06 114 ASP A C 1
ATOM 905 O O . ASP A 1 114 ? 19.051 8.351 -12.718 1.00 97.06 114 ASP A O 1
ATOM 909 N N . GLU A 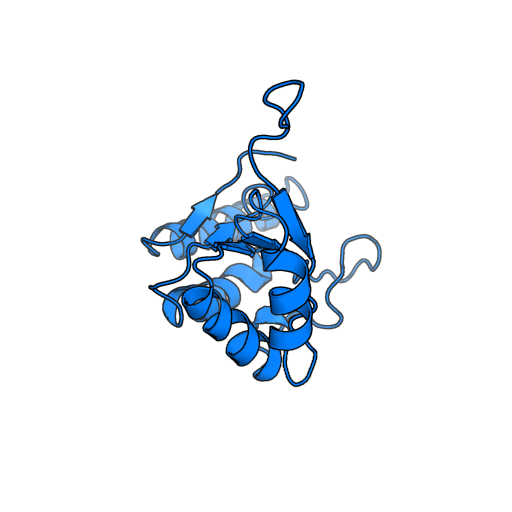1 115 ? 20.215 6.603 -13.505 1.00 94.81 115 GLU A N 1
ATOM 910 C CA . GLU A 1 115 ? 19.059 5.890 -14.055 1.00 94.81 115 GLU A CA 1
ATOM 911 C C . GLU A 1 115 ? 18.034 5.537 -12.967 1.00 94.81 115 GLU A C 1
ATOM 913 O O . GLU A 1 115 ? 16.865 5.928 -13.066 1.00 94.81 115 GLU A O 1
ATOM 918 N N . THR A 1 116 ? 18.470 4.870 -11.891 1.00 93.31 116 THR A N 1
ATOM 919 C CA . THR A 1 116 ? 17.597 4.483 -10.773 1.00 93.31 116 THR A CA 1
ATOM 920 C C . THR A 1 116 ? 17.000 5.709 -10.081 1.00 93.31 116 THR A C 1
ATOM 922 O O . THR A 1 116 ? 15.800 5.749 -9.787 1.00 93.31 116 THR A O 1
ATOM 925 N N . THR A 1 117 ? 17.812 6.746 -9.864 1.00 96.88 117 THR A N 1
ATOM 926 C CA . THR A 1 117 ? 17.382 7.984 -9.205 1.00 96.88 117 THR A CA 1
ATOM 927 C C . THR A 1 117 ? 16.353 8.748 -10.040 1.00 96.88 117 THR A C 1
ATOM 929 O O . THR A 1 117 ? 15.359 9.236 -9.495 1.00 96.88 117 THR A O 1
ATOM 932 N N . GLU A 1 118 ? 16.542 8.856 -11.357 1.00 97.19 118 GLU A N 1
ATOM 933 C CA . GLU A 1 118 ? 15.582 9.534 -12.232 1.00 97.19 118 GLU A CA 1
ATOM 934 C C . GLU A 1 118 ? 14.281 8.739 -12.391 1.00 97.19 118 GLU A C 1
ATOM 936 O O . GLU A 1 118 ? 13.200 9.336 -12.333 1.00 97.19 118 GLU A O 1
ATOM 941 N N . ALA A 1 119 ? 14.346 7.405 -12.479 1.00 95.75 119 ALA A N 1
ATOM 942 C CA . ALA A 1 119 ? 13.157 6.552 -12.474 1.00 95.75 119 ALA A CA 1
ATOM 943 C C . ALA A 1 119 ? 12.351 6.707 -11.173 1.00 95.75 119 ALA A C 1
ATOM 945 O O . ALA A 1 119 ? 11.127 6.865 -11.203 1.00 95.75 119 ALA A O 1
ATOM 946 N N . TRP A 1 120 ? 13.035 6.736 -10.026 1.00 97.12 120 TRP A N 1
ATOM 947 C CA . TRP A 1 120 ? 12.422 6.972 -8.720 1.00 97.12 120 TRP A CA 1
ATOM 948 C C . TRP A 1 120 ? 11.746 8.345 -8.632 1.00 97.12 120 TRP A C 1
ATOM 950 O O . TRP A 1 120 ? 10.566 8.435 -8.284 1.00 97.12 120 TRP A O 1
ATOM 960 N N . LYS A 1 121 ? 12.440 9.422 -9.027 1.00 97.88 121 LYS A N 1
ATOM 961 C CA . LYS A 1 121 ? 11.859 10.776 -9.066 1.00 97.88 121 LYS A CA 1
ATOM 962 C C . LYS A 1 121 ? 10.650 10.852 -9.999 1.00 97.88 121 LYS A C 1
ATOM 964 O O . LYS A 1 121 ? 9.664 11.508 -9.665 1.00 97.88 121 LYS A O 1
ATOM 969 N N . ALA A 1 122 ? 10.713 10.226 -11.174 1.00 97.06 122 ALA A N 1
ATOM 970 C CA . ALA A 1 122 ? 9.599 10.191 -12.118 1.00 97.06 122 ALA A CA 1
ATOM 971 C C . ALA A 1 122 ? 8.376 9.483 -11.516 1.00 97.06 122 ALA A C 1
ATOM 973 O O . ALA A 1 122 ? 7.270 10.026 -11.565 1.00 97.06 122 ALA A O 1
ATOM 974 N N . GLY A 1 123 ? 8.584 8.330 -10.878 1.00 96.88 123 GLY A N 1
ATOM 975 C CA . GLY A 1 123 ? 7.529 7.601 -10.182 1.00 96.88 123 GLY A CA 1
ATOM 976 C C . GLY A 1 123 ? 6.904 8.406 -9.037 1.00 96.88 123 GLY A C 1
ATOM 977 O O . GLY A 1 123 ? 5.680 8.502 -8.957 1.00 96.88 123 GLY A O 1
ATOM 978 N N . LEU A 1 124 ? 7.716 9.084 -8.216 1.00 97.69 124 LEU A N 1
ATOM 979 C CA . LEU A 1 124 ? 7.221 9.962 -7.149 1.00 97.69 124 LEU A CA 1
ATOM 980 C C . LEU A 1 124 ? 6.372 11.125 -7.670 1.00 97.69 124 LEU A C 1
ATOM 982 O O . LEU A 1 124 ? 5.335 11.431 -7.082 1.00 97.69 124 LEU A O 1
ATOM 986 N N . ARG A 1 125 ? 6.773 11.763 -8.777 1.00 97.69 125 ARG A N 1
ATOM 987 C CA . ARG A 1 125 ? 5.984 12.843 -9.394 1.00 97.69 125 ARG A CA 1
ATOM 988 C C . ARG A 1 125 ? 4.612 12.345 -9.840 1.00 97.69 125 ARG A C 1
ATOM 990 O O . ARG A 1 125 ? 3.618 13.012 -9.576 1.00 97.69 125 ARG A O 1
ATOM 997 N N . ILE A 1 126 ? 4.550 11.170 -10.461 1.00 96.12 126 ILE A N 1
ATOM 998 C CA . ILE A 1 126 ? 3.289 10.563 -10.907 1.00 96.12 126 ILE A CA 1
ATOM 999 C C . ILE A 1 126 ? 2.394 10.239 -9.706 1.00 96.12 126 ILE A C 1
ATOM 1001 O O . ILE A 1 126 ? 1.222 10.608 -9.686 1.00 96.12 126 ILE A O 1
ATOM 1005 N N . LEU A 1 127 ? 2.961 9.612 -8.677 1.00 97.31 127 LEU A N 1
ATOM 1006 C CA . LEU A 1 127 ? 2.248 9.260 -7.453 1.00 97.31 127 LEU A CA 1
ATOM 1007 C C . LEU A 1 127 ? 1.726 10.487 -6.689 1.00 97.31 127 LEU A C 1
ATOM 1009 O O . LEU A 1 127 ? 0.614 10.449 -6.171 1.00 97.31 127 LEU A O 1
ATOM 1013 N N . SER A 1 128 ? 2.473 11.594 -6.667 1.00 96.62 128 SER A N 1
ATOM 1014 C CA . SER A 1 128 ? 2.079 12.820 -5.953 1.00 96.62 128 SER A CA 1
ATOM 1015 C C . SER A 1 128 ? 0.789 13.477 -6.456 1.00 96.62 128 SER A C 1
ATOM 1017 O O . SER A 1 128 ? 0.233 14.328 -5.767 1.00 96.62 128 SER A O 1
ATOM 1019 N N . ALA A 1 129 ? 0.295 13.084 -7.634 1.00 95.44 129 ALA A N 1
ATOM 1020 C CA . ALA A 1 129 ? -0.983 13.557 -8.152 1.00 95.44 129 ALA A CA 1
ATOM 1021 C C . ALA A 1 129 ? -2.194 12.934 -7.427 1.00 95.44 129 ALA A C 1
ATOM 1023 O O . ALA A 1 129 ? -3.298 13.470 -7.526 1.00 95.44 129 ALA A O 1
ATOM 1024 N N . ALA A 1 130 ? -2.015 11.814 -6.716 1.00 97.94 130 ALA A N 1
ATOM 1025 C CA . ALA A 1 130 ? -3.091 11.149 -5.989 1.00 97.94 130 ALA A CA 1
ATOM 1026 C C . ALA A 1 130 ? -3.340 11.820 -4.620 1.0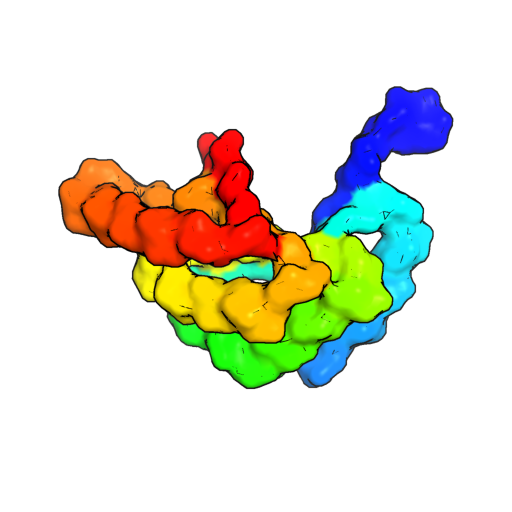0 97.94 130 ALA A C 1
ATOM 1028 O O . ALA A 1 130 ? -2.450 11.813 -3.768 1.00 97.94 130 ALA A O 1
ATOM 1029 N N . PRO A 1 131 ? -4.546 12.359 -4.356 1.00 97.75 131 PRO A N 1
ATOM 1030 C CA . PRO A 1 131 ? -4.827 13.113 -3.129 1.00 97.75 131 PRO A CA 1
ATOM 1031 C C . PRO A 1 131 ? -4.897 12.240 -1.865 1.00 97.75 131 PRO A C 1
ATOM 1033 O O . PRO A 1 131 ? -4.751 12.751 -0.759 1.00 97.75 131 PRO A O 1
ATOM 1036 N N . ASN A 1 132 ? -5.125 10.934 -2.023 1.00 98.44 132 ASN A N 1
ATOM 1037 C CA . ASN A 1 132 ? -5.207 9.935 -0.954 1.00 98.44 132 ASN A CA 1
ATOM 1038 C C . ASN A 1 132 ? -3.894 9.153 -0.758 1.00 98.44 132 ASN A C 1
ATOM 1040 O O . ASN A 1 132 ? -3.889 8.129 -0.072 1.00 98.44 132 ASN A O 1
ATOM 1044 N N . LEU A 1 133 ? -2.787 9.603 -1.358 1.00 98.38 133 LEU A N 1
ATOM 1045 C CA . LEU A 1 133 ? -1.477 8.975 -1.221 1.00 98.38 133 LEU A CA 1
ATOM 1046 C C . LEU A 1 133 ? -0.520 9.852 -0.413 1.00 98.38 133 LEU A C 1
ATOM 1048 O O . LEU A 1 133 ? -0.282 11.015 -0.725 1.00 98.38 133 LEU A O 1
ATOM 1052 N N . TYR A 1 134 ? 0.099 9.245 0.592 1.00 98.19 134 TYR A N 1
ATOM 1053 C CA . TYR A 1 134 ? 1.088 9.872 1.463 1.00 98.19 134 TYR A CA 1
ATOM 1054 C C . TYR A 1 134 ? 2.402 9.099 1.401 1.00 98.19 134 TYR A C 1
ATOM 1056 O O . TYR A 1 134 ? 2.404 7.905 1.118 1.00 98.19 134 TYR A O 1
ATOM 1064 N N . ALA A 1 135 ? 3.529 9.743 1.701 1.00 97.19 135 ALA A N 1
ATOM 1065 C CA . ALA A 1 135 ? 4.834 9.084 1.737 1.00 97.19 135 ALA A CA 1
ATOM 1066 C C . ALA A 1 135 ? 5.410 9.051 3.156 1.00 97.19 135 ALA A C 1
ATOM 1068 O O . ALA A 1 135 ? 5.389 10.051 3.875 1.00 97.19 135 ALA A O 1
ATOM 1069 N N . LYS A 1 136 ? 5.975 7.905 3.547 1.00 97.25 136 LYS A N 1
ATOM 1070 C CA . LYS A 1 136 ? 6.831 7.785 4.733 1.00 97.25 136 LYS A CA 1
ATOM 1071 C C . LYS A 1 136 ? 8.265 8.132 4.349 1.00 97.25 136 LYS A C 1
ATOM 1073 O O . LYS A 1 136 ? 8.857 7.443 3.522 1.00 97.25 136 LYS A O 1
ATOM 1078 N N . LEU A 1 137 ? 8.824 9.162 4.981 1.00 95.94 137 LEU A N 1
ATOM 1079 C CA . LEU A 1 137 ? 10.258 9.448 4.940 1.00 95.94 137 LEU A CA 1
ATOM 1080 C C . LEU A 1 137 ? 10.945 8.600 6.014 1.00 95.94 137 LEU A C 1
ATOM 1082 O O . LEU A 1 137 ? 11.026 8.983 7.179 1.00 95.94 137 LEU A O 1
ATOM 1086 N N . SER A 1 138 ? 11.342 7.395 5.628 1.00 93.12 138 SER A N 1
ATOM 1087 C CA . SER A 1 138 ? 11.992 6.403 6.484 1.00 93.12 138 SER A CA 1
ATOM 1088 C C . SER A 1 138 ? 12.817 5.451 5.623 1.00 93.12 138 SER A C 1
ATOM 1090 O O . SER A 1 138 ? 12.588 5.375 4.418 1.00 93.12 138 SER A O 1
ATOM 1092 N N . GLY A 1 139 ? 13.693 4.654 6.230 1.00 81.00 139 GLY A N 1
ATOM 1093 C CA . GLY A 1 139 ? 14.539 3.689 5.520 1.00 81.00 139 GLY A CA 1
ATOM 1094 C C . GLY A 1 139 ? 15.878 3.576 6.206 1.00 81.00 139 GLY A C 1
ATOM 1095 O O . GLY A 1 139 ? 16.520 4.638 6.341 1.00 81.00 139 GLY A O 1
#

Secondary structure (DSSP, 8-state):
-TTTS--S-EEEE--TTSS--HHHHHHHTTSTTEEEEEEE----SSGGG--SSSTTGGG-HHHHHHHTTGGGGT-EEEEE--GGGHHHHHHHHHT-TTS-EEETHHHH-----HHHHHHHHHHHHHHTT-TTEEE----

Foldseek 3Di:
DVVPCPDQADAAEFDLQDQERVVVVVVVVVPVRYAAYEDFCEDDPPPVRGDHPDLLPLVPPSSLVRLLCVLVVNHAYEYAYALVNLVVVLVSLVSRLSHAYEYECLHPQPDDDPVSVVSSVVSSVSNVVRPRYHYDNDD

Radius of gyration: 15.3 Å; chains: 1; bounding box: 38×29×45 Å